Protein AF-A0A2W7QNW1-F1 (afdb_monomer_lite)

Structure (mmCIF, N/CA/C/O backbone):
data_AF-A0A2W7QNW1-F1
#
_entry.id   AF-A0A2W7QNW1-F1
#
loop_
_atom_site.group_PDB
_atom_site.id
_atom_site.type_symbol
_atom_site.label_atom_id
_atom_site.label_alt_id
_atom_site.label_comp_id
_atom_site.label_asym_id
_atom_site.label_entity_id
_atom_site.label_seq_id
_atom_site.pdbx_PDB_ins_code
_atom_site.Cartn_x
_atom_site.Cartn_y
_atom_site.Cartn_z
_atom_site.occupancy
_atom_site.B_iso_or_equiv
_atom_site.auth_seq_id
_atom_site.auth_comp_id
_atom_site.auth_asym_id
_atom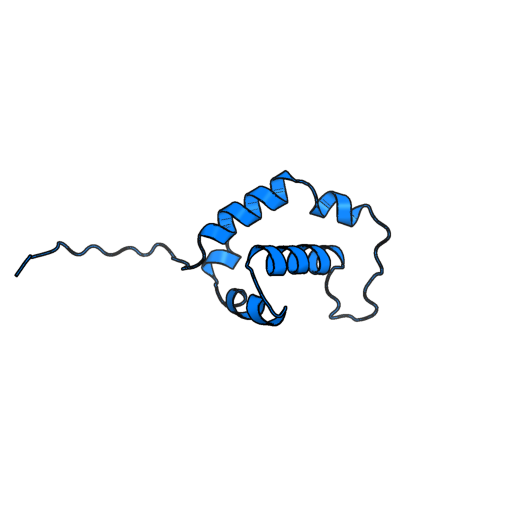_site.auth_atom_id
_atom_site.pdbx_PDB_model_num
ATOM 1 N N . MET A 1 1 ? -24.840 16.481 33.957 1.00 70.81 1 MET A N 1
ATOM 2 C CA . MET A 1 1 ? -24.025 15.414 33.340 1.00 70.81 1 MET A CA 1
ATOM 3 C C . MET A 1 1 ? -24.859 14.860 32.193 1.00 70.81 1 MET A C 1
ATOM 5 O O . MET A 1 1 ? -25.987 14.461 32.451 1.00 70.81 1 MET A O 1
ATOM 9 N N . VAL A 1 2 ? -24.414 14.996 30.942 1.00 79.94 2 VAL A N 1
ATOM 10 C CA . VAL A 1 2 ? -25.206 14.567 29.772 1.00 79.94 2 VAL A CA 1
ATOM 11 C C . VAL A 1 2 ? -25.115 13.046 29.666 1.00 79.94 2 VAL A C 1
ATOM 13 O O . VAL A 1 2 ? -24.009 12.513 29.677 1.00 79.94 2 VAL A O 1
ATOM 16 N N . ASN A 1 3 ? -26.256 12.357 29.607 1.00 84.81 3 ASN A N 1
ATOM 17 C CA . ASN A 1 3 ? -26.305 10.907 29.432 1.00 84.81 3 ASN A CA 1
ATOM 18 C C . ASN A 1 3 ? -26.304 10.602 27.927 1.00 84.81 3 ASN A C 1
ATOM 20 O O . ASN A 1 3 ? -27.294 10.876 27.249 1.00 84.81 3 ASN A O 1
ATOM 24 N N . LEU A 1 4 ? -25.173 10.131 27.397 1.00 91.75 4 LEU A N 1
ATOM 25 C CA . LEU A 1 4 ? -25.042 9.761 25.987 1.00 91.75 4 LEU A CA 1
ATOM 26 C C . LEU A 1 4 ? -25.363 8.265 25.833 1.00 91.75 4 LEU A C 1
ATOM 28 O O . LEU A 1 4 ? -24.735 7.459 26.522 1.00 91.75 4 LEU A O 1
ATOM 32 N N . PRO A 1 5 ? -26.309 7.875 24.959 1.00 90.44 5 PRO A N 1
ATOM 33 C CA . PRO A 1 5 ? -26.543 6.467 24.658 1.00 90.44 5 PRO A CA 1
ATOM 34 C C . PRO A 1 5 ? -25.295 5.865 23.996 1.00 90.44 5 PRO A C 1
ATOM 36 O O . PRO A 1 5 ? -24.703 6.477 23.108 1.00 90.44 5 PRO A O 1
ATOM 39 N N . ILE A 1 6 ? -24.885 4.681 24.458 1.00 92.44 6 ILE A N 1
ATOM 40 C CA . ILE A 1 6 ? -23.716 3.953 23.950 1.00 92.44 6 ILE A CA 1
ATOM 41 C C . ILE A 1 6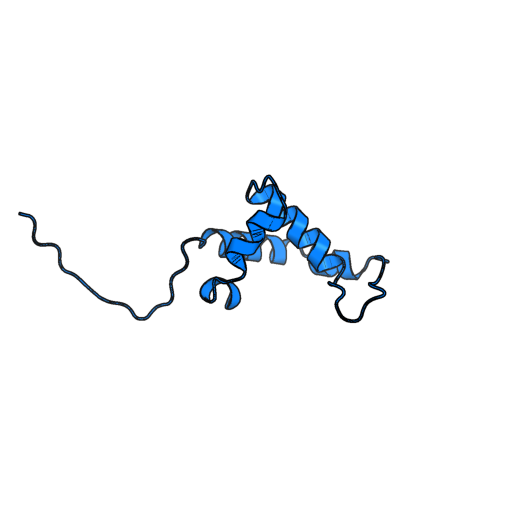 ? -24.213 2.751 23.149 1.00 92.44 6 ILE A C 1
ATOM 43 O O . ILE A 1 6 ? -25.011 1.959 23.649 1.00 92.44 6 ILE A O 1
ATOM 47 N N . GLU A 1 7 ? -23.704 2.602 21.930 1.00 94.06 7 GLU A N 1
ATOM 48 C CA . GLU A 1 7 ? -23.941 1.452 21.058 1.00 94.06 7 GLU A CA 1
ATOM 49 C C . GLU A 1 7 ? -22.603 0.807 20.672 1.00 94.06 7 GLU A C 1
ATOM 51 O O . GLU A 1 7 ? -21.563 1.470 20.648 1.00 94.06 7 GLU A O 1
ATOM 56 N N . TYR A 1 8 ? -22.631 -0.491 20.365 1.00 93.62 8 TYR A N 1
ATOM 57 C CA . TYR A 1 8 ? -21.455 -1.279 19.989 1.00 93.62 8 TYR A CA 1
ATOM 58 C C . TYR A 1 8 ? -21.611 -1.835 18.573 1.00 93.62 8 TYR A C 1
ATOM 60 O O . TYR A 1 8 ? -22.722 -2.068 18.100 1.00 93.62 8 TYR A O 1
ATOM 68 N N . SER A 1 9 ? -20.488 -2.055 17.892 1.00 94.62 9 SER A N 1
ATOM 69 C CA . SER A 1 9 ? -20.449 -2.580 16.529 1.00 94.62 9 SER A CA 1
ATOM 70 C C . SER A 1 9 ? -19.226 -3.469 16.349 1.00 94.62 9 SER A C 1
ATOM 72 O O . SER A 1 9 ? -18.118 -3.052 16.674 1.00 94.62 9 SER A O 1
ATOM 74 N N . AS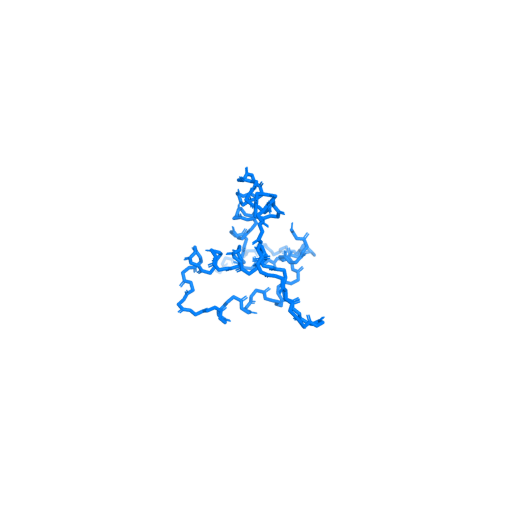P A 1 10 ? -19.421 -4.636 15.736 1.00 95.62 10 ASP A N 1
ATOM 75 C CA . ASP A 1 10 ? -18.341 -5.566 15.375 1.00 95.62 10 ASP A CA 1
ATOM 76 C C . ASP A 1 10 ? -17.661 -5.209 14.044 1.00 95.62 10 ASP A C 1
ATOM 78 O O . ASP A 1 10 ? -16.769 -5.915 13.573 1.00 95.62 10 ASP A O 1
ATOM 82 N N . LYS A 1 11 ? -18.095 -4.121 13.391 1.00 93.25 11 LYS A N 1
ATOM 83 C CA . LYS A 1 11 ? -17.479 -3.664 12.142 1.00 93.25 11 LYS A CA 1
ATOM 84 C C . LYS A 1 11 ? -16.008 -3.306 12.383 1.00 93.25 11 LYS A C 1
ATOM 86 O O . LYS A 1 11 ? -15.734 -2.481 13.256 1.00 93.25 11 LYS A O 1
ATOM 91 N N . PRO A 1 12 ? -15.079 -3.852 11.583 1.00 91.25 12 PRO A N 1
ATOM 92 C CA . PRO A 1 12 ? -13.680 -3.471 11.662 1.00 91.25 12 PRO A CA 1
ATOM 93 C C . PRO A 1 12 ? -13.514 -1.992 11.291 1.00 91.25 12 PRO A C 1
ATOM 95 O O . PRO A 1 12 ? -14.167 -1.493 10.371 1.00 91.25 12 PRO A O 1
ATOM 98 N N . VAL A 1 13 ? -12.639 -1.288 12.008 1.00 91.50 13 VAL A N 1
ATOM 99 C CA . VAL A 1 13 ? -12.362 0.137 11.795 1.00 91.50 13 VAL A CA 1
ATOM 100 C C . VAL A 1 13 ? -10.873 0.369 11.579 1.00 91.50 13 VAL A C 1
ATOM 102 O O . VAL A 1 13 ? -10.040 -0.255 12.229 1.00 91.50 13 VAL A O 1
ATOM 105 N N . THR A 1 14 ? -10.550 1.299 10.684 1.00 90.88 14 THR A N 1
ATOM 106 C CA . THR A 1 14 ? -9.188 1.796 10.464 1.00 90.88 14 THR A CA 1
ATOM 107 C C . THR A 1 14 ? -9.163 3.312 10.658 1.00 90.88 14 THR A C 1
ATOM 109 O O . THR A 1 14 ? -10.087 3.999 10.207 1.00 90.88 14 THR A O 1
ATOM 112 N N . PRO A 1 15 ? -8.114 3.875 11.285 1.00 88.62 15 PRO A N 1
ATOM 113 C CA . PRO A 1 15 ? -7.916 5.322 11.326 1.00 88.62 15 PRO A CA 1
ATOM 114 C C . PRO A 1 15 ? -7.501 5.901 9.959 1.00 88.62 15 PRO A C 1
ATOM 116 O O . PRO A 1 15 ? -7.466 7.118 9.791 1.00 88.62 15 PRO A O 1
ATOM 119 N N . PHE A 1 16 ? -7.217 5.054 8.966 1.00 87.75 16 PHE A N 1
ATOM 120 C CA . PHE A 1 16 ? -6.684 5.428 7.657 1.00 87.75 16 PHE A CA 1
ATOM 121 C C . PHE A 1 16 ? -7.726 5.309 6.532 1.00 87.75 16 PHE A C 1
ATOM 123 O O . PHE A 1 16 ? -7.392 4.986 5.394 1.00 87.75 16 PHE A O 1
ATOM 130 N N . GLY A 1 17 ? -9.002 5.601 6.810 1.00 87.88 17 GLY A N 1
ATOM 131 C CA . GLY A 1 17 ? -10.096 5.453 5.836 1.00 87.88 17 GLY A CA 1
ATOM 132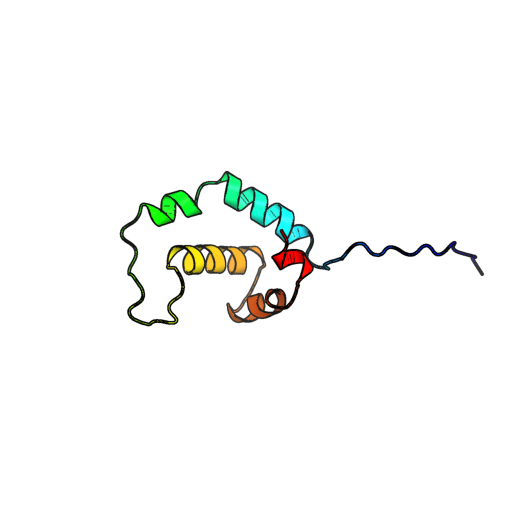 C C . GLY A 1 17 ? -9.877 6.175 4.494 1.00 87.88 17 GLY A C 1
ATOM 133 O O . GLY A 1 17 ? -10.330 5.688 3.458 1.00 87.88 17 GLY A O 1
ATOM 134 N N . GLY A 1 18 ? -9.117 7.278 4.474 1.00 88.25 18 GLY A N 1
ATOM 135 C CA . GLY A 1 18 ? -8.736 7.988 3.243 1.00 88.25 18 GLY A CA 1
ATOM 136 C C . GLY A 1 18 ? -7.935 7.138 2.245 1.00 88.25 18 GLY A C 1
ATOM 137 O O . GLY A 1 18 ? -8.014 7.373 1.039 1.00 88.25 18 GLY A O 1
ATOM 138 N N . MET A 1 19 ? -7.245 6.095 2.716 1.00 87.94 19 MET A N 1
ATOM 139 C CA . MET A 1 19 ? -6.504 5.162 1.863 1.00 87.94 19 MET A CA 1
ATOM 140 C C . MET A 1 19 ? -7.427 4.379 0.924 1.00 87.94 19 MET A C 1
ATOM 142 O O . MET A 1 19 ? -7.038 4.086 -0.202 1.00 87.94 19 MET A O 1
ATOM 146 N N . SER A 1 20 ? -8.677 4.121 1.327 1.00 89.31 20 SER A N 1
ATOM 147 C CA . SER A 1 20 ? -9.669 3.469 0.460 1.00 89.31 20 SER A CA 1
ATOM 148 C C . SER A 1 20 ? -10.016 4.318 -0.770 1.00 89.31 20 SER A C 1
ATOM 150 O O . SER A 1 20 ? -10.151 3.797 -1.877 1.00 89.31 20 SER A O 1
ATOM 152 N N . LEU A 1 21 ? -10.110 5.643 -0.605 1.00 89.88 21 LEU A N 1
ATOM 153 C CA . LEU A 1 21 ? -10.345 6.573 -1.708 1.00 89.88 21 LEU A CA 1
ATOM 154 C C . LEU A 1 21 ? -9.123 6.641 -2.626 1.00 89.88 21 LEU A C 1
ATOM 156 O O . LEU A 1 21 ? -9.268 6.603 -3.845 1.00 89.88 21 LEU A O 1
ATOM 160 N N . MET A 1 22 ? -7.928 6.696 -2.037 1.00 88.38 22 MET A N 1
ATOM 161 C CA . MET A 1 22 ? -6.671 6.720 -2.781 1.00 88.38 22 MET A CA 1
ATOM 162 C C . MET A 1 22 ? -6.482 5.451 -3.619 1.00 88.38 22 MET A C 1
ATOM 164 O O . MET A 1 22 ? -6.153 5.552 -4.796 1.00 88.38 22 MET A O 1
ATOM 168 N N . LYS A 1 23 ? -6.776 4.272 -3.059 1.00 88.94 23 LYS A N 1
ATOM 169 C CA . LYS A 1 23 ? -6.751 2.995 -3.784 1.00 88.94 23 LYS A CA 1
ATOM 170 C C . LYS A 1 23 ? -7.685 3.019 -4.992 1.00 88.94 23 LYS A C 1
ATOM 172 O O . LYS A 1 23 ? -7.257 2.743 -6.104 1.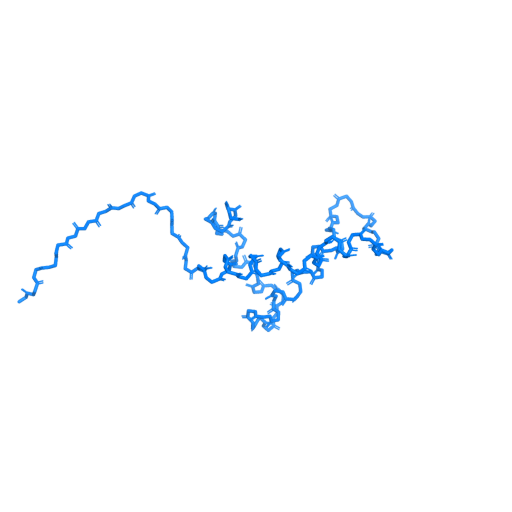00 88.94 23 LYS A O 1
ATOM 177 N N . ARG A 1 24 ? -8.942 3.437 -4.800 1.00 92.06 24 ARG A N 1
ATOM 178 C CA . ARG A 1 24 ? -9.924 3.551 -5.895 1.00 92.06 24 ARG A CA 1
ATOM 179 C C . ARG A 1 24 ? -9.477 4.524 -6.985 1.00 92.06 24 ARG A C 1
ATOM 181 O O . ARG A 1 24 ? -9.714 4.262 -8.158 1.00 92.06 24 ARG A O 1
ATOM 188 N N . PHE A 1 25 ? -8.843 5.631 -6.603 1.00 91.38 25 PHE A N 1
ATOM 189 C CA . PHE A 1 25 ? -8.272 6.575 -7.558 1.00 91.38 25 PHE A CA 1
ATOM 190 C C . PHE A 1 25 ? -7.153 5.925 -8.379 1.00 91.38 25 PHE A C 1
ATOM 192 O O . PHE A 1 25 ? -7.193 5.996 -9.603 1.00 91.38 25 PHE A O 1
ATOM 199 N N . VAL A 1 26 ? -6.203 5.247 -7.727 1.00 90.19 26 VAL A N 1
ATOM 200 C CA . VAL A 1 26 ? -5.098 4.542 -8.398 1.00 90.19 26 VAL A CA 1
ATOM 201 C C . VAL A 1 26 ? -5.623 3.481 -9.361 1.00 90.19 26 VAL A C 1
ATOM 203 O O . VAL A 1 26 ? -5.217 3.490 -10.522 1.00 90.19 26 VAL A O 1
ATOM 206 N N . ASP A 1 27 ? -6.569 2.644 -8.934 1.00 91.56 27 ASP A N 1
ATOM 207 C CA . ASP A 1 27 ? -7.205 1.644 -9.802 1.00 91.56 27 ASP A CA 1
ATOM 208 C C . ASP A 1 27 ? -7.821 2.300 -11.047 1.00 91.56 27 ASP A C 1
ATOM 210 O O . ASP A 1 27 ? -7.650 1.830 -12.168 1.00 91.56 27 ASP A O 1
ATOM 214 N N . GLN A 1 28 ? -8.505 3.435 -10.868 1.00 95.56 28 GLN A N 1
ATOM 215 C CA . GLN A 1 28 ? -9.156 4.146 -11.966 1.00 95.56 28 GLN A CA 1
ATOM 216 C C . GLN A 1 28 ? -8.157 4.761 -12.958 1.00 95.56 28 GLN A C 1
ATOM 218 O O . GLN A 1 28 ? -8.503 4.956 -14.123 1.00 95.56 28 GLN A O 1
ATOM 223 N N . THR A 1 29 ? -6.926 5.059 -12.530 1.00 94.56 29 THR A N 1
ATOM 224 C CA . THR A 1 29 ? -5.886 5.555 -13.445 1.00 94.56 29 THR A CA 1
ATOM 225 C C . THR A 1 29 ? -5.370 4.489 -14.412 1.00 94.56 29 THR A C 1
ATOM 227 O O . THR A 1 29 ? -4.779 4.848 -15.427 1.00 94.56 29 THR A O 1
ATOM 230 N N . GLY A 1 30 ? -5.553 3.198 -14.107 1.00 95.19 30 GLY A N 1
ATOM 231 C CA . GLY A 1 30 ? -4.976 2.100 -14.889 1.00 95.19 30 GLY A CA 1
ATOM 232 C C . GLY A 1 30 ? -3.443 2.056 -14.851 1.00 95.19 30 GLY A C 1
ATOM 233 O O . GLY A 1 30 ? -2.800 1.499 -15.745 1.00 95.19 30 GLY A O 1
ATOM 234 N N . ILE A 1 31 ? -2.822 2.717 -13.863 1.00 94.19 31 ILE A N 1
ATOM 235 C CA . ILE A 1 31 ? -1.368 2.863 -13.832 1.00 94.19 31 ILE A CA 1
ATOM 236 C C . ILE A 1 31 ? -0.662 1.528 -13.624 1.00 94.19 31 ILE A C 1
ATOM 238 O O . ILE A 1 31 ? 0.414 1.322 -14.180 1.00 94.19 31 ILE A O 1
ATOM 242 N N . LYS A 1 32 ? -1.242 0.617 -12.836 1.00 92.06 32 LYS A N 1
ATOM 243 C CA . LYS A 1 32 ? -0.601 -0.663 -12.538 1.00 92.06 32 LYS A CA 1
ATOM 244 C C . LYS A 1 32 ? -0.500 -1.508 -13.805 1.00 92.06 32 LYS A C 1
ATOM 246 O O . LYS A 1 32 ? 0.572 -2.014 -14.114 1.00 92.06 32 LYS A O 1
ATOM 251 N N . GLU A 1 33 ? -1.574 -1.550 -14.585 1.00 94.69 33 GLU A N 1
ATOM 252 C CA . GLU A 1 33 ? -1.646 -2.217 -15.882 1.00 94.69 33 GLU A CA 1
ATOM 253 C C . GLU A 1 33 ? -0.654 -1.602 -16.873 1.00 94.69 33 GLU A C 1
ATOM 255 O O . GLU A 1 33 ? 0.055 -2.322 -17.577 1.00 94.69 33 GLU A O 1
ATOM 260 N N . TYR A 1 34 ? -0.557 -0.269 -16.896 1.00 96.12 34 TYR A N 1
ATOM 261 C CA . TYR A 1 34 ? 0.426 0.421 -17.723 1.00 96.12 34 TYR A CA 1
ATOM 262 C C . TYR A 1 34 ? 1.865 0.076 -17.314 1.00 96.12 34 TYR A C 1
ATOM 264 O O . TYR A 1 34 ? 2.672 -0.263 -18.177 1.00 96.12 34 TYR A O 1
ATOM 272 N N . LEU A 1 35 ? 2.192 0.098 -16.018 1.00 95.62 35 LEU A N 1
ATOM 273 C CA . LEU A 1 35 ? 3.522 -0.261 -15.514 1.00 95.62 35 LEU A CA 1
ATOM 274 C C . LEU A 1 35 ? 3.893 -1.707 -15.860 1.00 95.62 35 LEU A C 1
ATOM 276 O O . LEU A 1 35 ? 5.032 -1.954 -16.246 1.00 95.62 35 LEU A O 1
ATOM 280 N N . SER A 1 36 ? 2.937 -2.637 -15.799 1.00 91.31 36 SER A N 1
ATOM 281 C CA . SER A 1 36 ? 3.140 -4.031 -16.213 1.00 91.31 36 SER A CA 1
ATOM 282 C C . SER A 1 36 ? 3.400 -4.199 -17.716 1.00 91.31 36 SER A C 1
ATOM 284 O O . SER A 1 36 ? 3.912 -5.239 -18.121 1.00 91.31 36 SER A O 1
ATOM 286 N N . SER A 1 37 ? 3.063 -3.207 -18.549 1.00 95.69 37 SER A N 1
ATOM 287 C CA . SER A 1 37 ? 3.371 -3.221 -19.989 1.00 95.69 37 SER A CA 1
ATOM 288 C C . SER A 1 37 ? 4.793 -2.750 -20.324 1.00 95.69 37 SER A C 1
ATOM 290 O O . SER A 1 37 ? 5.244 -2.919 -21.457 1.00 95.69 37 SER A O 1
ATOM 292 N N . LEU A 1 38 ? 5.496 -2.149 -19.359 1.00 96.50 38 LEU A N 1
ATOM 293 C CA . LEU A 1 38 ? 6.846 -1.623 -19.539 1.00 96.50 38 LEU A CA 1
ATOM 294 C C . LEU A 1 38 ? 7.907 -2.696 -19.266 1.00 96.50 38 LEU A C 1
ATOM 296 O O . LEU A 1 38 ? 7.722 -3.584 -18.437 1.00 96.50 38 LEU A O 1
ATOM 300 N N . ASP A 1 39 ? 9.067 -2.552 -19.905 1.00 96.38 39 ASP A N 1
ATOM 301 C CA . ASP A 1 39 ? 10.243 -3.396 -19.662 1.00 96.38 39 ASP A CA 1
ATOM 302 C C . ASP A 1 39 ? 10.980 -2.955 -18.382 1.00 96.38 39 ASP A C 1
ATOM 304 O O . ASP A 1 39 ? 12.045 -2.334 -18.414 1.00 96.38 39 ASP A O 1
ATOM 308 N N . LEU A 1 40 ? 10.342 -3.180 -17.229 1.00 94.94 40 LEU A N 1
ATOM 309 C CA . LEU A 1 40 ? 10.897 -2.827 -15.923 1.00 94.94 40 LEU A CA 1
ATOM 310 C C . LEU A 1 40 ? 11.945 -3.856 -15.464 1.00 94.94 40 LEU A C 1
ATOM 312 O O . LEU A 1 40 ? 11.756 -5.062 -15.661 1.00 94.94 40 LEU A O 1
ATOM 316 N N . PRO A 1 41 ? 13.021 -3.411 -14.782 1.00 94.56 41 PRO A N 1
ATOM 317 C CA . PRO A 1 41 ? 14.072 -4.300 -14.304 1.00 94.56 41 PRO A CA 1
ATOM 318 C C . PRO A 1 41 ? 13.514 -5.308 -13.301 1.00 94.56 41 PRO A C 1
ATOM 320 O O . PRO A 1 41 ? 13.006 -4.937 -12.244 1.00 94.56 41 PRO A O 1
ATOM 323 N N . GLN A 1 42 ? 13.638 -6.592 -13.629 1.00 93.50 42 GLN A N 1
ATOM 324 C CA . GLN A 1 42 ? 13.121 -7.670 -12.796 1.00 93.50 42 GLN A CA 1
ATOM 325 C C . GLN A 1 42 ? 14.040 -7.959 -11.603 1.00 93.50 42 GLN A C 1
ATOM 327 O O . GLN A 1 42 ? 15.268 -7.854 -11.714 1.00 93.50 42 GLN A O 1
ATOM 332 N N . PRO A 1 43 ? 13.478 -8.344 -10.447 1.00 93.25 43 PRO A N 1
ATOM 333 C CA . PRO A 1 43 ? 14.282 -8.677 -9.287 1.00 93.25 43 PRO A CA 1
ATOM 334 C C . PRO A 1 43 ? 15.099 -9.957 -9.509 1.00 93.25 43 PRO A C 1
ATOM 336 O O . PRO A 1 43 ? 14.577 -10.987 -9.918 1.00 93.25 43 PRO A O 1
ATOM 339 N N . GLY A 1 44 ? 16.381 -9.924 -9.138 1.00 93.38 44 GLY A N 1
ATOM 340 C CA . GLY A 1 44 ? 17.260 -11.105 -9.149 1.00 93.38 44 GLY A CA 1
ATOM 341 C C . GLY A 1 44 ? 17.196 -11.969 -7.880 1.00 93.38 44 GLY A C 1
ATOM 342 O O . GLY A 1 44 ? 17.982 -12.899 -7.734 1.00 93.38 44 GLY A O 1
ATOM 343 N N . SER A 1 45 ? 16.316 -11.643 -6.929 1.00 93.94 45 SER A N 1
ATOM 344 C CA . SER A 1 45 ? 16.183 -12.323 -5.633 1.00 93.94 45 SER A CA 1
ATOM 345 C C . SER A 1 45 ? 14.809 -12.969 -5.499 1.00 93.94 45 SER A C 1
ATOM 347 O O . SER A 1 45 ? 13.804 -12.357 -5.848 1.00 93.94 45 SER A O 1
ATOM 349 N N . ASN A 1 46 ? 14.747 -14.142 -4.861 1.00 91.19 46 ASN A N 1
ATOM 350 C CA . ASN A 1 46 ? 13.492 -14.831 -4.520 1.00 91.19 46 ASN A CA 1
ATOM 351 C C . ASN A 1 46 ? 12.583 -14.028 -3.569 1.00 91.19 46 ASN A C 1
ATOM 353 O O . ASN A 1 46 ? 11.437 -14.404 -3.350 1.00 91.19 46 ASN A O 1
ATOM 357 N N . ARG A 1 47 ? 13.104 -12.958 -2.955 1.00 90.06 47 ARG A N 1
ATOM 358 C CA . ARG A 1 47 ? 12.350 -12.017 -2.108 1.00 90.06 47 ARG A CA 1
ATOM 359 C C . ARG A 1 47 ? 12.246 -10.624 -2.734 1.00 90.06 47 ARG A C 1
ATOM 361 O O . ARG A 1 47 ? 12.115 -9.637 -2.016 1.00 90.06 47 ARG A O 1
ATOM 368 N N . GLY A 1 48 ? 12.398 -10.529 -4.050 1.00 90.12 48 GLY A N 1
ATOM 369 C CA . GLY A 1 48 ? 12.191 -9.283 -4.770 1.00 90.12 48 GLY A CA 1
ATOM 370 C C . GLY A 1 48 ? 10.733 -8.848 -4.745 1.00 90.12 48 GLY A C 1
ATOM 371 O O . GLY A 1 48 ? 9.835 -9.685 -4.785 1.00 90.12 48 GLY A O 1
ATOM 372 N N . TYR A 1 49 ? 10.515 -7.539 -4.687 1.00 90.31 49 TYR A N 1
ATOM 373 C CA . TYR A 1 49 ? 9.198 -6.950 -4.904 1.00 90.31 49 TYR A CA 1
ATOM 374 C C . TYR A 1 49 ? 8.973 -6.732 -6.398 1.00 90.31 49 TYR A C 1
ATOM 376 O O . TYR A 1 49 ? 9.932 -6.497 -7.139 1.00 90.31 49 TYR A O 1
ATOM 384 N N . ASP A 1 50 ? 7.712 -6.779 -6.822 1.00 91.75 50 ASP A N 1
ATOM 385 C CA . ASP A 1 50 ? 7.323 -6.394 -8.175 1.00 91.75 50 ASP A CA 1
ATOM 386 C C . ASP A 1 50 ? 7.716 -4.919 -8.419 1.00 91.75 50 ASP A C 1
ATOM 388 O O . ASP A 1 50 ? 7.374 -4.052 -7.603 1.00 91.75 50 ASP A O 1
ATOM 392 N N . PRO A 1 51 ? 8.439 -4.595 -9.506 1.00 93.44 51 PRO A N 1
ATOM 393 C CA . PRO A 1 51 ? 8.802 -3.217 -9.830 1.00 93.44 51 PRO A CA 1
ATOM 394 C C . PRO A 1 51 ? 7.608 -2.251 -9.883 1.00 93.44 51 PRO A C 1
ATOM 396 O O . PRO A 1 51 ? 7.736 -1.103 -9.450 1.00 93.44 51 PRO A O 1
ATOM 399 N N . ALA A 1 52 ? 6.440 -2.697 -10.356 1.00 93.06 52 ALA A N 1
ATOM 400 C CA . ALA A 1 52 ? 5.226 -1.886 -10.384 1.00 93.06 52 ALA A CA 1
ATOM 401 C C . ALA A 1 52 ? 4.723 -1.565 -8.966 1.00 93.06 52 ALA A C 1
ATOM 403 O O . ALA A 1 52 ? 4.301 -0.434 -8.696 1.00 93.06 52 ALA A O 1
ATOM 404 N N . ASP A 1 53 ? 4.830 -2.518 -8.035 1.00 90.31 53 ASP A N 1
ATOM 405 C CA . ASP A 1 53 ? 4.482 -2.311 -6.626 1.00 90.31 53 ASP A CA 1
ATOM 406 C C . ASP A 1 53 ? 5.454 -1.335 -5.945 1.00 90.31 53 ASP A C 1
ATOM 408 O O . ASP A 1 53 ? 5.035 -0.498 -5.144 1.00 90.31 53 ASP A O 1
ATOM 412 N N . ILE A 1 54 ? 6.747 -1.372 -6.296 1.00 90.12 54 ILE A N 1
ATOM 413 C CA . ILE A 1 54 ? 7.743 -0.418 -5.778 1.00 90.12 54 ILE A CA 1
ATOM 414 C C . ILE A 1 54 ? 7.393 1.014 -6.207 1.00 90.12 54 ILE A C 1
ATOM 416 O O . ILE A 1 54 ? 7.377 1.920 -5.367 1.00 90.12 54 ILE A O 1
ATOM 420 N N . VAL A 1 55 ? 7.096 1.221 -7.497 1.00 90.94 55 VAL A N 1
ATOM 421 C CA . VAL A 1 55 ? 6.747 2.538 -8.059 1.00 90.94 55 VAL A CA 1
ATOM 422 C C . VAL A 1 55 ? 5.465 3.081 -7.432 1.00 90.94 55 VAL A C 1
ATOM 424 O O . VAL A 1 55 ? 5.444 4.215 -6.951 1.00 90.94 55 VAL A O 1
ATOM 427 N N . THR A 1 56 ? 4.405 2.274 -7.388 1.00 89.38 56 THR A N 1
ATOM 428 C CA . THR A 1 56 ? 3.117 2.694 -6.813 1.00 89.38 56 THR A CA 1
ATOM 429 C C . THR A 1 56 ? 3.224 2.982 -5.315 1.00 89.38 56 THR A C 1
ATOM 431 O O . THR A 1 56 ? 2.715 4.003 -4.852 1.00 89.38 56 THR A O 1
ATOM 434 N N . SER A 1 57 ? 3.972 2.172 -4.562 1.00 85.62 57 SER A N 1
ATOM 435 C CA . SER A 1 57 ? 4.254 2.426 -3.142 1.00 85.62 57 SER A CA 1
ATOM 436 C C . SER A 1 57 ? 5.067 3.708 -2.925 1.00 85.62 57 SER A C 1
ATOM 438 O O . SER A 1 57 ? 4.852 4.430 -1.951 1.00 85.62 57 SER A O 1
ATOM 440 N N . PHE A 1 58 ? 5.980 4.047 -3.843 1.00 86.56 58 PHE A N 1
ATOM 441 C CA . PHE A 1 58 ? 6.7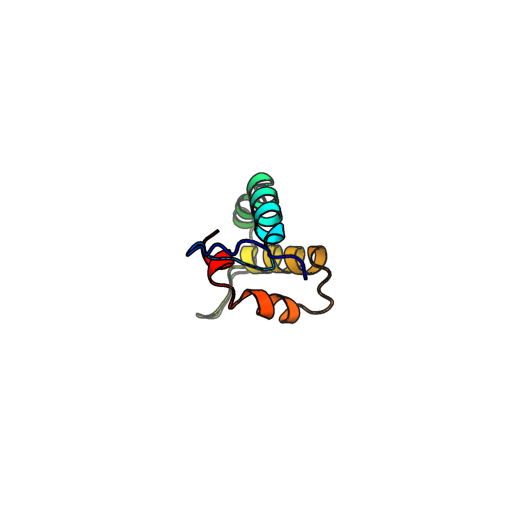02 5.319 -3.797 1.00 86.56 58 PHE A CA 1
ATOM 442 C C . PHE A 1 58 ? 5.765 6.513 -3.999 1.00 86.56 58 PHE A C 1
ATOM 444 O O . PHE A 1 58 ? 5.811 7.458 -3.211 1.00 86.56 58 PHE A O 1
ATOM 451 N N . TRP A 1 59 ? 4.865 6.464 -4.979 1.00 87.38 59 TRP A N 1
ATOM 452 C CA . TRP A 1 59 ? 3.874 7.527 -5.187 1.00 87.38 59 TRP A CA 1
ATOM 453 C C . TRP A 1 59 ? 2.952 7.696 -3.984 1.00 87.38 59 TRP A C 1
ATOM 455 O O . TRP A 1 59 ? 2.742 8.816 -3.519 1.00 87.38 59 TRP A O 1
ATOM 465 N N . LEU A 1 60 ? 2.482 6.577 -3.429 1.00 83.56 60 LEU A N 1
ATOM 466 C CA . LEU A 1 60 ? 1.676 6.554 -2.216 1.00 83.56 60 LEU A CA 1
ATOM 467 C C . LEU A 1 60 ? 2.388 7.256 -1.053 1.00 83.56 60 LEU A C 1
ATOM 469 O O . LEU A 1 60 ? 1.778 8.048 -0.333 1.00 83.56 60 LEU A O 1
ATOM 473 N N . SER A 1 61 ? 3.694 7.023 -0.900 1.00 83.19 61 SER A N 1
ATOM 474 C CA . SER A 1 61 ? 4.494 7.678 0.137 1.00 83.19 61 SER A CA 1
ATOM 475 C C . SER A 1 61 ? 4.553 9.201 -0.053 1.00 83.19 61 SER A C 1
ATOM 477 O O . SER A 1 61 ? 4.394 9.945 0.913 1.00 83.19 61 SER A O 1
ATOM 479 N N . ILE A 1 62 ? 4.675 9.685 -1.294 1.00 83.06 62 ILE A N 1
ATOM 480 C CA . ILE A 1 62 ? 4.671 11.125 -1.596 1.00 83.06 62 ILE A CA 1
ATOM 481 C C . ILE A 1 62 ? 3.305 11.732 -1.268 1.00 83.06 62 ILE A C 1
ATOM 483 O O . ILE A 1 62 ? 3.232 12.757 -0.592 1.00 83.06 62 ILE A O 1
ATOM 487 N N . TRP A 1 63 ? 2.216 11.103 -1.716 1.00 83.56 63 TRP A N 1
ATOM 488 C CA . TRP A 1 63 ? 0.862 11.625 -1.513 1.00 83.56 63 TRP A CA 1
ATOM 489 C C . TRP A 1 63 ? 0.420 11.625 -0.053 1.00 83.56 63 TRP A C 1
ATOM 491 O O . TRP A 1 63 ? -0.338 12.500 0.358 1.00 83.56 63 TRP A O 1
ATOM 501 N N . THR A 1 64 ? 0.913 10.677 0.740 1.00 79.94 64 THR A N 1
ATOM 502 C CA . THR A 1 64 ? 0.662 10.626 2.187 1.00 79.94 64 THR A CA 1
ATOM 503 C C . THR A 1 64 ? 1.626 11.510 2.990 1.00 79.94 64 THR A C 1
ATOM 505 O O . THR A 1 64 ? 1.561 11.533 4.217 1.00 79.94 64 THR A O 1
ATOM 508 N N . GLY A 1 65 ? 2.503 12.272 2.322 1.00 81.19 65 GLY A N 1
ATOM 509 C CA . GLY A 1 65 ? 3.437 13.198 2.967 1.00 81.19 65 GLY A CA 1
ATOM 510 C C . GLY A 1 65 ? 4.566 12.501 3.729 1.00 81.19 65 GLY A C 1
ATOM 511 O O . GLY A 1 65 ? 5.180 13.095 4.619 1.00 81.19 65 GLY A O 1
ATOM 512 N N . ALA A 1 66 ? 4.855 11.239 3.410 1.00 81.00 66 ALA A N 1
ATOM 513 C CA . ALA A 1 66 ? 5.924 10.498 4.050 1.00 81.00 66 ALA A CA 1
ATOM 514 C C . ALA A 1 66 ? 7.282 11.125 3.710 1.00 81.00 66 ALA A C 1
ATOM 516 O O . ALA A 1 66 ? 7.720 11.151 2.564 1.00 81.00 66 ALA A O 1
ATOM 517 N N . SER A 1 67 ? 8.006 11.583 4.732 1.00 72.94 67 SER A N 1
ATOM 518 C CA . SER A 1 67 ? 9.385 12.062 4.557 1.00 72.94 67 SER A CA 1
ATOM 519 C C . SER A 1 67 ? 10.390 10.919 4.349 1.00 72.94 67 SER A C 1
ATOM 521 O O . SER A 1 67 ? 11.529 11.165 3.959 1.00 72.94 67 SER A O 1
ATOM 523 N N . ARG A 1 68 ? 10.002 9.672 4.659 1.00 68.62 68 ARG A N 1
ATOM 524 C CA . ARG A 1 68 ? 10.805 8.451 4.493 1.00 68.62 68 ARG A CA 1
ATOM 525 C C . ARG A 1 68 ? 9.900 7.285 4.113 1.00 68.62 68 ARG A C 1
ATOM 527 O O . ARG A 1 68 ? 8.828 7.133 4.691 1.00 68.62 68 ARG A O 1
ATOM 534 N N . TYR A 1 69 ? 10.379 6.402 3.239 1.00 64.19 69 TYR A N 1
ATOM 535 C CA . TYR A 1 69 ? 9.630 5.223 2.784 1.00 64.19 69 TYR A CA 1
ATOM 536 C C . TYR A 1 69 ? 9.182 4.307 3.939 1.00 64.19 69 TYR A C 1
ATOM 538 O O . TYR A 1 69 ? 8.086 3.757 3.918 1.00 64.19 69 TYR A O 1
ATOM 546 N N . ILE A 1 70 ? 9.988 4.221 5.005 1.00 69.38 70 ILE A N 1
ATOM 547 C CA . ILE A 1 70 ? 9.681 3.430 6.207 1.00 69.38 70 ILE A CA 1
ATOM 548 C C . ILE A 1 70 ? 8.425 3.909 6.955 1.00 69.38 70 ILE A C 1
ATOM 550 O O . ILE A 1 70 ? 7.838 3.139 7.702 1.00 69.38 70 ILE A O 1
ATOM 554 N N . HIS A 1 71 ? 7.962 5.148 6.753 1.00 67.88 71 HIS A N 1
ATOM 555 C CA . HIS A 1 71 ? 6.725 5.622 7.388 1.00 67.88 71 HIS A CA 1
ATOM 556 C C . HIS A 1 71 ? 5.484 4.880 6.861 1.00 67.88 71 HIS A C 1
ATOM 558 O O . HIS A 1 71 ? 4.489 4.783 7.572 1.00 67.88 71 HIS A O 1
ATOM 564 N N . CYS A 1 72 ? 5.555 4.291 5.661 1.00 67.50 72 CYS A N 1
ATOM 565 C CA . CYS A 1 72 ? 4.484 3.445 5.130 1.00 67.50 72 CYS A CA 1
ATOM 566 C C . CYS A 1 72 ? 4.388 2.086 5.850 1.00 67.50 72 CYS A C 1
ATOM 568 O O . CYS A 1 72 ? 3.373 1.405 5.727 1.00 67.50 72 CYS A O 1
ATOM 570 N N . ASP A 1 73 ? 5.392 1.705 6.652 1.00 74.94 73 ASP A N 1
ATOM 571 C CA . ASP A 1 73 ? 5.368 0.468 7.444 1.00 74.94 73 ASP A CA 1
ATOM 572 C C . ASP A 1 73 ? 4.279 0.494 8.530 1.00 74.94 73 ASP A C 1
ATOM 574 O O . ASP A 1 73 ? 3.820 -0.547 8.988 1.00 74.94 73 ASP A O 1
ATOM 578 N N . TRP A 1 74 ? 3.789 1.682 8.900 1.00 73.75 74 TRP A N 1
ATOM 579 C CA . TRP A 1 74 ? 2.680 1.831 9.848 1.00 73.75 74 TRP A CA 1
ATOM 580 C C . TRP A 1 74 ? 1.377 1.222 9.328 1.00 73.75 74 TRP A C 1
ATOM 582 O O . TRP A 1 74 ? 0.571 0.731 10.114 1.00 73.75 74 TRP A O 1
ATOM 592 N N . LEU A 1 75 ? 1.190 1.201 8.006 1.00 80.69 75 LEU A N 1
ATOM 593 C CA . LEU A 1 75 ? 0.020 0.599 7.371 1.00 80.69 75 LEU A CA 1
ATOM 594 C C . LEU A 1 75 ? 0.141 -0.925 7.265 1.00 80.69 75 LEU A C 1
ATOM 596 O O . LEU A 1 75 ? -0.861 -1.604 7.058 1.00 80.69 75 LEU A O 1
ATOM 600 N N . ARG A 1 76 ? 1.348 -1.485 7.435 1.00 83.12 76 ARG A N 1
ATOM 601 C CA . ARG A 1 76 ? 1.600 -2.922 7.262 1.00 83.12 76 ARG A CA 1
ATOM 602 C C . ARG A 1 76 ? 0.778 -3.780 8.219 1.00 83.12 76 ARG A C 1
ATOM 604 O O . ARG A 1 76 ? 0.455 -4.904 7.860 1.00 83.12 76 ARG A O 1
ATOM 611 N N . TYR A 1 77 ? 0.441 -3.274 9.402 1.00 87.06 77 TYR A N 1
ATOM 612 C CA . TYR A 1 77 ? -0.304 -4.022 10.421 1.00 87.06 77 TYR A CA 1
ATOM 613 C C . TYR A 1 77 ? -1.805 -3.701 10.457 1.00 87.06 77 TYR A C 1
ATOM 615 O O . TYR A 1 77 ? -2.522 -4.265 11.282 1.00 87.06 77 TYR A O 1
ATOM 623 N N . ASP A 1 78 ? -2.299 -2.821 9.580 1.00 90.00 78 ASP A N 1
ATOM 624 C CA . ASP A 1 78 ? -3.724 -2.501 9.508 1.00 90.00 78 ASP A CA 1
ATOM 625 C C . ASP A 1 78 ? -4.473 -3.577 8.705 1.00 90.00 78 ASP A C 1
ATOM 627 O O . ASP A 1 78 ? -4.525 -3.556 7.475 1.00 90.00 78 ASP A O 1
ATOM 631 N N . THR A 1 79 ? -5.052 -4.546 9.413 1.00 92.06 79 THR A N 1
ATOM 632 C CA . THR A 1 79 ? -5.778 -5.673 8.806 1.00 92.06 79 THR A CA 1
ATOM 633 C C . THR A 1 79 ? -7.069 -5.253 8.109 1.00 92.06 79 THR A C 1
ATOM 635 O O . THR A 1 79 ? -7.543 -5.957 7.219 1.00 92.06 79 THR A O 1
ATOM 638 N N . VAL A 1 80 ? -7.638 -4.103 8.478 1.00 92.94 80 VAL A N 1
ATOM 639 C CA . VAL A 1 80 ? -8.853 -3.580 7.849 1.00 92.94 80 VAL A CA 1
ATOM 640 C C . VAL A 1 80 ? -8.509 -3.039 6.470 1.00 92.94 80 VAL A C 1
ATOM 642 O O . VAL A 1 80 ? -9.168 -3.398 5.500 1.00 92.94 80 VAL A O 1
ATOM 645 N N . LEU A 1 81 ? -7.437 -2.252 6.354 1.00 89.25 81 LEU A N 1
ATOM 646 C CA . LEU A 1 81 ? -6.933 -1.791 5.062 1.00 89.25 81 LEU A CA 1
ATOM 647 C C . LEU A 1 81 ? -6.482 -2.936 4.157 1.00 89.25 81 LEU A C 1
ATOM 649 O O . LEU A 1 81 ? -6.724 -2.869 2.960 1.00 89.25 81 LEU A O 1
ATOM 653 N N . GLN A 1 82 ? -5.875 -3.991 4.706 1.00 89.12 82 GLN A N 1
ATOM 654 C CA . GLN A 1 82 ? -5.486 -5.175 3.926 1.00 89.12 82 GLN A CA 1
ATOM 655 C C . GLN A 1 82 ? -6.676 -5.887 3.261 1.00 89.12 82 GLN A C 1
ATOM 657 O O . GLN A 1 82 ? -6.477 -6.650 2.319 1.00 89.12 82 GLN A O 1
ATOM 662 N N . SER A 1 83 ? -7.898 -5.672 3.760 1.00 89.00 83 SER A N 1
ATOM 663 C CA . SER A 1 83 ? -9.119 -6.268 3.207 1.00 89.00 83 SER A CA 1
ATOM 664 C C . SER A 1 83 ? -9.777 -5.449 2.084 1.00 89.00 83 SER A C 1
ATOM 666 O O . SER A 1 83 ? -10.785 -5.897 1.534 1.00 89.00 83 SER A O 1
ATOM 668 N N . ILE A 1 84 ? -9.240 -4.264 1.756 1.00 82.56 84 ILE A N 1
ATOM 669 C CA . ILE A 1 84 ? -9.777 -3.296 0.775 1.00 82.56 84 ILE A CA 1
ATOM 670 C C . ILE A 1 84 ? -8.952 -3.320 -0.518 1.00 82.56 84 ILE A C 1
ATOM 672 O O . ILE A 1 84 ? -9.564 -3.253 -1.615 1.00 82.56 84 ILE A O 1
#

Radius of gyration: 17.69 Å; chains: 1; bounding box: 44×30×53 Å

Sequence (84 aa):
MVNLPIEYSDKPVTPFGGMSLMKRFVDQTGIKEYLSSLDLPQPGSNRGYDPADIVTSFWLSIWTGASRYIHCDWLRYDTVLQSI

Secondary structure (DSSP, 8-state):
--------------TTTHHHHHHHHHHHHTHHHHHHTS-PPPPSSTTPPPHHHHHHHHHHHHHTT-SSGGGGGGGGG-TTGGG-

Foldseek 3Di:
DDDDDDDDDPDQDDPPVVVVVVVVVVVVVCQLVVVVVDPDDDDPDPPDDDPSCVVVLVVVCVVVVNPDSCVCVVCVPRVNVVVD

pLDDT: mean 87.97, std 7.51, range [64.19, 96.5]

Organism: NCBI:txid237019